Protein AF-A0A7S2J1Y8-F1 (afdb_monomer)

pLDDT: mean 79.91, std 17.49, range [37.88, 96.38]

Foldseek 3Di:
DDDDDDDDDPPDPPDDPPDDQDQPDALVVLADDLVCLQPDDLVRLVVLLVVLVVQVVVNVVSLVVVLVVCVVVVVLVCLVVSCVRSVSNLVRSLVSLLSSLVNCCVPPVVVSVVSVVVSVVVVVVVVVVSVVSVVVSVVVVVVVVVVVVPPD

Organism: NCBI:txid156173

Secondary structure (DSSP, 8-state):
-PPPPP------PPPPP-S-----S-HHHHPPPHHHHHH--HHHHHHHHHHHHHHHHHHHHHHHHHHHHHHHTT-GGGHHHHHHHHHHHHHHHHHHHHHHHHHHTTT-HHHHHHHHHHHHHHHHHHHHHHHHHHHHHHHHHHHHHHHTTS--

Structure (mmCIF, N/CA/C/O backbone):
data_AF-A0A7S2J1Y8-F1
#
_entry.id   AF-A0A7S2J1Y8-F1
#
loop_
_atom_site.group_PDB
_atom_site.id
_atom_site.type_symbol
_atom_site.label_atom_id
_atom_site.label_alt_id
_atom_site.label_comp_id
_atom_site.label_asym_id
_atom_site.label_entity_id
_atom_site.label_seq_id
_atom_site.pdbx_PDB_ins_code
_atom_site.Cartn_x
_atom_site.Cartn_y
_atom_site.Cartn_z
_atom_site.occupancy
_atom_site.B_iso_or_equiv
_atom_site.auth_seq_id
_atom_site.auth_comp_id
_atom_site.auth_asym_id
_atom_site.auth_atom_id
_atom_site.pdbx_PDB_model_num
ATOM 1 N N . ALA A 1 1 ? 52.593 22.450 -38.239 1.00 44.19 1 ALA A N 1
ATOM 2 C CA . ALA A 1 1 ? 52.374 21.019 -37.950 1.00 44.19 1 ALA A CA 1
ATOM 3 C C . ALA A 1 1 ? 51.538 20.909 -36.678 1.00 44.19 1 ALA A C 1
ATOM 5 O O . ALA A 1 1 ? 52.024 21.267 -35.612 1.00 44.19 1 ALA A O 1
ATOM 6 N N . GLY A 1 2 ? 50.255 20.564 -36.816 1.00 38.62 2 GLY A N 1
ATOM 7 C CA . GLY A 1 2 ? 49.303 20.486 -35.703 1.00 38.62 2 GLY A CA 1
ATOM 8 C C . GLY A 1 2 ? 49.515 19.225 -34.866 1.00 38.62 2 GLY A C 1
ATOM 9 O O . GLY A 1 2 ? 49.730 18.150 -35.421 1.00 38.62 2 GLY A O 1
ATOM 10 N N . ARG A 1 3 ? 49.484 19.363 -33.537 1.00 45.16 3 ARG A N 1
ATOM 11 C CA . ARG A 1 3 ? 49.502 18.235 -32.591 1.00 45.16 3 ARG A CA 1
ATOM 12 C C . ARG A 1 3 ? 48.055 17.772 -32.349 1.00 45.16 3 ARG A C 1
ATOM 14 O O . ARG A 1 3 ? 47.190 18.636 -32.207 1.00 45.16 3 ARG A O 1
ATOM 21 N N . PRO A 1 4 ? 47.781 16.456 -32.330 1.00 51.09 4 PRO A N 1
ATOM 22 C CA . PRO A 1 4 ? 46.424 15.936 -32.247 1.00 51.09 4 PRO A CA 1
ATOM 23 C C . PRO A 1 4 ? 45.824 16.042 -30.842 1.00 51.09 4 PRO A C 1
ATOM 25 O O . PRO A 1 4 ? 46.524 16.067 -29.829 1.00 51.09 4 PRO A O 1
ATOM 28 N N . MET A 1 5 ? 44.493 16.118 -30.864 1.00 46.97 5 MET A N 1
ATOM 29 C CA . MET A 1 5 ? 43.545 16.285 -29.771 1.00 46.97 5 MET A CA 1
ATOM 30 C C . MET A 1 5 ? 43.629 15.215 -28.678 1.00 46.97 5 MET A C 1
ATOM 32 O O . MET A 1 5 ? 43.895 14.042 -28.927 1.00 46.97 5 MET A O 1
ATOM 36 N N . LEU A 1 6 ? 43.283 15.661 -27.470 1.00 49.94 6 LEU A N 1
ATOM 37 C CA . LEU A 1 6 ? 42.960 14.865 -26.292 1.00 49.94 6 LEU A CA 1
ATOM 38 C C . LEU A 1 6 ? 41.906 13.799 -26.633 1.00 49.94 6 LEU A C 1
ATOM 40 O O . LEU A 1 6 ? 40.778 14.129 -27.007 1.00 49.94 6 LEU A O 1
ATOM 44 N N . ALA A 1 7 ? 42.263 12.524 -26.469 1.00 48.03 7 ALA A N 1
ATOM 45 C CA . ALA A 1 7 ? 41.302 11.432 -26.481 1.00 48.03 7 ALA A CA 1
ATOM 46 C C . ALA A 1 7 ? 40.409 11.555 -25.238 1.00 48.03 7 ALA A C 1
ATOM 48 O O . ALA A 1 7 ? 40.807 11.283 -24.106 1.00 48.03 7 ALA A O 1
ATOM 49 N N . ARG A 1 8 ? 39.208 12.057 -25.515 1.00 46.44 8 ARG A N 1
ATOM 50 C CA . ARG A 1 8 ? 37.990 12.109 -24.711 1.00 46.44 8 ARG A CA 1
ATOM 51 C C . ARG A 1 8 ? 37.898 10.905 -23.767 1.00 46.44 8 ARG A C 1
ATOM 53 O O . ARG A 1 8 ? 37.874 9.763 -24.218 1.00 46.44 8 ARG A O 1
ATOM 60 N N . GLY A 1 9 ? 37.852 11.186 -22.464 1.00 41.75 9 GLY A N 1
ATOM 61 C CA . GLY A 1 9 ? 37.675 10.181 -21.425 1.00 41.75 9 GLY A CA 1
ATOM 62 C C . GLY A 1 9 ? 36.443 9.326 -21.701 1.00 41.75 9 GLY A C 1
ATOM 63 O O . GLY A 1 9 ? 35.314 9.810 -21.635 1.00 41.75 9 GLY A O 1
ATOM 64 N N . ALA A 1 10 ? 36.672 8.050 -21.999 1.00 43.12 10 ALA A N 1
ATOM 65 C CA . ALA A 1 10 ? 35.669 7.020 -21.824 1.00 43.12 10 ALA A CA 1
ATOM 66 C C . ALA A 1 10 ? 35.464 6.883 -20.313 1.00 43.12 10 ALA A C 1
ATOM 68 O O . ALA A 1 10 ? 36.229 6.206 -19.627 1.00 43.12 10 ALA A O 1
ATOM 69 N N . GLY A 1 11 ? 34.494 7.628 -19.781 1.00 37.88 11 GLY A N 1
ATOM 70 C CA . GLY A 1 11 ? 34.042 7.450 -18.412 1.00 37.88 11 GLY A CA 1
ATOM 71 C C . GLY A 1 11 ? 33.650 5.990 -18.236 1.00 37.88 11 GLY A C 1
ATOM 72 O O . GLY A 1 11 ? 32.740 5.505 -18.907 1.00 37.88 11 GLY A O 1
ATOM 73 N N . VAL A 1 12 ? 34.384 5.286 -17.377 1.00 45.28 12 VAL A N 1
ATOM 74 C CA . VAL A 1 12 ? 34.012 3.962 -16.885 1.00 45.28 12 VAL A CA 1
ATOM 75 C C . VAL A 1 12 ? 32.591 4.096 -16.350 1.00 45.28 12 VAL A C 1
ATOM 77 O O . VAL A 1 12 ? 32.370 4.820 -15.379 1.00 45.28 12 VAL A O 1
ATOM 80 N N . ARG A 1 13 ? 31.615 3.464 -17.014 1.00 53.91 13 ARG A N 1
ATOM 81 C CA . ARG A 1 13 ? 30.270 3.339 -16.445 1.00 53.91 13 ARG A CA 1
ATOM 82 C C . ARG A 1 13 ? 30.449 2.642 -15.093 1.00 53.91 13 ARG A C 1
ATOM 84 O O . ARG A 1 13 ? 31.078 1.580 -15.081 1.00 53.91 13 ARG A O 1
ATOM 91 N N . PRO A 1 14 ? 30.000 3.228 -13.969 1.00 48.53 14 PRO A N 1
ATOM 92 C CA . PRO A 1 14 ? 30.131 2.572 -12.678 1.00 48.53 14 PRO A CA 1
ATOM 93 C C . PRO A 1 14 ? 29.471 1.196 -12.770 1.00 48.53 14 PRO A C 1
ATOM 95 O O . PRO A 1 14 ? 28.334 1.076 -13.227 1.00 48.53 14 PRO A O 1
ATOM 98 N N . ALA A 1 15 ? 30.230 0.157 -12.416 1.00 53.22 15 ALA A N 1
ATOM 99 C CA . ALA A 1 15 ? 29.729 -1.205 -12.374 1.00 53.22 15 ALA A CA 1
ATOM 100 C C . ALA A 1 15 ? 28.565 -1.251 -11.378 1.00 53.22 15 ALA A C 1
ATOM 102 O O . ALA A 1 15 ? 28.724 -0.876 -10.214 1.00 53.22 15 ALA A O 1
ATOM 103 N N . VAL A 1 16 ? 27.391 -1.653 -11.862 1.00 57.12 16 VAL A N 1
ATOM 104 C CA . VAL A 1 16 ? 26.201 -1.844 -11.030 1.00 57.12 16 VAL A CA 1
ATOM 105 C C . VAL A 1 16 ? 26.546 -2.902 -9.971 1.00 57.12 16 VAL A C 1
ATOM 107 O O . VAL A 1 16 ? 27.119 -3.931 -10.336 1.00 57.12 16 VAL A O 1
ATOM 110 N N . PRO A 1 17 ? 26.254 -2.689 -8.675 1.00 47.34 17 PRO A N 1
ATOM 111 C CA . PRO A 1 17 ? 26.515 -3.701 -7.658 1.00 47.34 17 PRO A CA 1
ATOM 112 C C . PRO A 1 17 ? 25.728 -4.983 -7.972 1.00 47.34 17 PRO A C 1
ATOM 114 O O . PRO A 1 17 ? 24.502 -4.965 -7.998 1.00 47.34 17 PRO A O 1
ATOM 117 N N . GLU A 1 18 ? 26.419 -6.109 -8.170 1.00 54.12 18 GLU A N 1
ATOM 118 C CA . GLU A 1 18 ? 25.839 -7.442 -8.435 1.00 54.12 18 GLU A CA 1
ATOM 119 C C . GLU A 1 18 ? 25.162 -8.081 -7.202 1.00 54.12 18 GLU A C 1
ATOM 121 O O . GLU A 1 18 ? 25.111 -9.305 -7.067 1.00 54.12 18 GLU A O 1
ATOM 126 N N . GLN A 1 19 ? 24.660 -7.294 -6.247 1.00 49.50 19 GLN A N 1
ATOM 127 C CA . GLN A 1 19 ? 23.862 -7.883 -5.174 1.00 49.50 19 GLN A CA 1
ATOM 128 C C . GLN A 1 19 ? 22.450 -8.148 -5.702 1.00 49.50 19 GLN A C 1
ATOM 130 O O . GLN A 1 19 ? 21.840 -7.233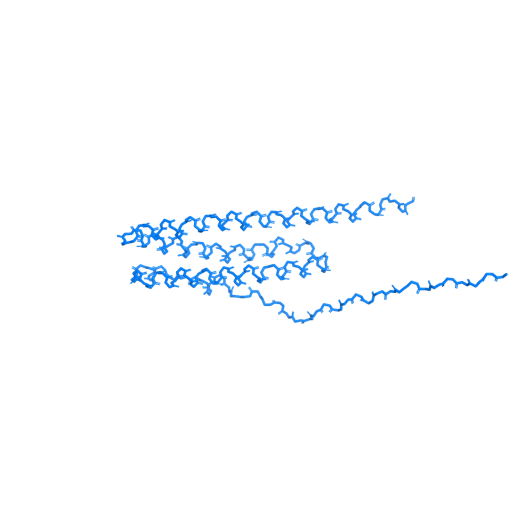 -6.258 1.00 49.50 19 GLN A O 1
ATOM 135 N N . PRO A 1 20 ? 21.899 -9.367 -5.534 1.00 56.78 20 PRO A N 1
ATOM 136 C CA . PRO A 1 20 ? 20.517 -9.627 -5.899 1.00 56.78 20 PRO A CA 1
ATOM 137 C C . PRO A 1 20 ? 19.624 -8.683 -5.093 1.00 56.78 20 PRO A C 1
ATOM 139 O O . PRO A 1 20 ? 19.566 -8.754 -3.862 1.00 56.78 20 PRO A O 1
ATOM 142 N N . LEU A 1 21 ? 18.972 -7.762 -5.801 1.00 63.25 21 LEU A N 1
ATOM 143 C CA . LEU A 1 21 ? 18.064 -6.789 -5.212 1.00 63.25 21 LEU A CA 1
ATOM 144 C C . LEU A 1 21 ? 16.935 -7.550 -4.525 1.00 63.25 21 LEU A C 1
ATOM 146 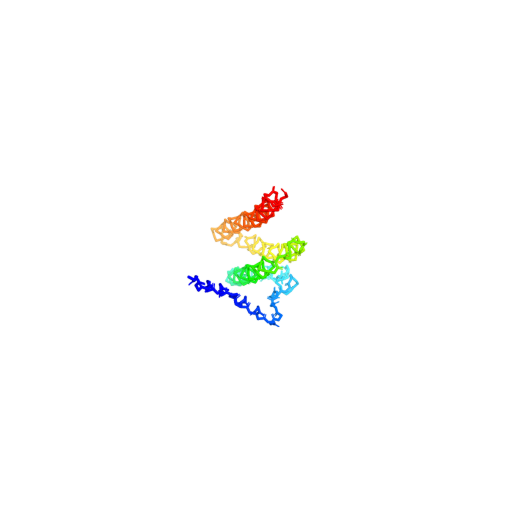O O . LEU A 1 21 ? 16.233 -8.352 -5.141 1.00 63.25 21 LEU A O 1
ATOM 150 N N . LYS A 1 22 ? 16.792 -7.336 -3.219 1.00 72.94 22 LYS A N 1
ATOM 151 C CA . LYS A 1 22 ? 15.757 -8.006 -2.438 1.00 72.94 22 LYS A CA 1
ATOM 152 C C . LYS A 1 22 ? 14.411 -7.369 -2.752 1.00 72.94 22 LYS A C 1
ATOM 154 O O . LYS A 1 22 ? 14.216 -6.189 -2.490 1.00 72.94 22 LYS A O 1
ATOM 159 N N . GLU A 1 23 ? 13.461 -8.174 -3.221 1.00 72.94 23 GLU A N 1
ATOM 160 C CA . GLU A 1 23 ? 12.081 -7.732 -3.477 1.00 72.94 23 GLU A CA 1
ATOM 161 C C . GLU A 1 23 ? 11.246 -7.522 -2.195 1.00 72.94 23 GLU A C 1
ATOM 163 O O . GLU A 1 23 ? 10.050 -7.243 -2.271 1.00 72.94 23 GLU A O 1
ATOM 168 N N . GLY A 1 24 ? 11.857 -7.665 -1.014 1.00 79.69 24 GLY A N 1
ATOM 169 C CA . GLY A 1 24 ? 11.1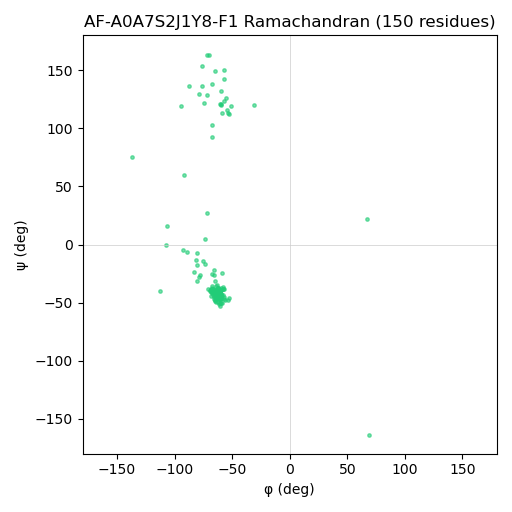55 -7.595 0.265 1.00 79.69 24 GLY A CA 1
ATOM 170 C C . GLY A 1 24 ? 10.215 -8.791 0.495 1.00 79.69 24 GLY A C 1
ATOM 171 O O . GLY A 1 24 ? 10.355 -9.820 -0.172 1.00 79.69 24 GLY A O 1
ATOM 172 N N . PRO A 1 25 ? 9.287 -8.685 1.462 1.00 85.50 25 PRO A N 1
ATOM 173 C CA . PRO A 1 25 ? 8.334 -9.748 1.761 1.00 85.50 25 PRO A CA 1
ATOM 174 C C . PRO A 1 25 ? 7.367 -9.998 0.593 1.00 85.50 25 PRO A C 1
ATOM 176 O O . PRO A 1 25 ? 7.020 -9.103 -0.185 1.00 85.50 25 PRO A O 1
ATOM 179 N N . SER A 1 26 ? 6.927 -11.242 0.472 1.00 89.62 26 SER A N 1
ATOM 180 C CA . SER A 1 26 ? 5.891 -11.687 -0.458 1.00 89.62 26 SER A CA 1
ATOM 181 C C . SER A 1 26 ? 4.496 -11.206 -0.038 1.00 89.62 26 SER A C 1
ATOM 183 O O . SER A 1 26 ? 4.258 -10.833 1.109 1.00 89.62 26 SER A O 1
ATOM 185 N N . ALA A 1 27 ? 3.539 -11.242 -0.970 1.00 91.00 27 ALA A N 1
ATOM 186 C CA . ALA A 1 27 ? 2.136 -10.929 -0.683 1.00 91.00 27 ALA A CA 1
ATOM 187 C C . ALA A 1 27 ? 1.547 -11.834 0.423 1.00 91.00 27 ALA A C 1
ATOM 189 O O . ALA A 1 27 ? 0.786 -11.370 1.272 1.00 91.00 27 ALA A O 1
ATOM 190 N N . GLU A 1 28 ? 1.941 -13.108 0.457 1.00 92.31 28 GLU A N 1
ATOM 191 C CA . GLU A 1 28 ? 1.504 -14.062 1.480 1.00 92.31 28 GLU A CA 1
ATOM 192 C C . GLU A 1 28 ? 2.029 -13.680 2.871 1.00 92.31 28 GLU A C 1
ATOM 194 O O . GLU A 1 28 ? 1.255 -13.629 3.824 1.00 92.31 28 GLU A O 1
ATOM 199 N N . GLU A 1 29 ? 3.308 -13.309 2.986 1.00 92.00 29 GLU A N 1
ATOM 200 C CA . GLU A 1 29 ? 3.914 -12.857 4.252 1.00 92.00 29 GLU A CA 1
ATOM 201 C C . GLU A 1 29 ? 3.326 -11.533 4.763 1.00 92.00 29 GLU A C 1
ATOM 203 O O . GLU A 1 29 ? 3.343 -11.259 5.963 1.00 92.00 29 GLU A O 1
ATOM 208 N N . LEU A 1 30 ? 2.801 -10.703 3.858 1.00 94.25 30 LEU A N 1
ATOM 209 C CA . LEU A 1 30 ? 2.146 -9.439 4.189 1.00 94.25 30 LEU A CA 1
ATOM 210 C C . LEU A 1 30 ? 0.695 -9.616 4.646 1.00 94.25 30 LEU A C 1
ATOM 212 O O . LEU A 1 30 ? 0.128 -8.687 5.223 1.00 94.25 30 LEU A O 1
ATOM 216 N N . THR A 1 31 ? 0.074 -10.764 4.377 1.00 96.00 31 THR A N 1
ATOM 217 C CA . THR A 1 31 ? -1.356 -10.979 4.619 1.00 96.00 31 THR A CA 1
ATOM 218 C C . THR A 1 31 ? -1.646 -11.078 6.113 1.00 96.00 31 THR A C 1
ATOM 220 O O . THR A 1 31 ? -1.048 -11.883 6.825 1.00 96.00 31 THR A O 1
ATOM 223 N N . ILE A 1 32 ? -2.611 -10.290 6.596 1.00 95.50 32 ILE A N 1
ATOM 224 C CA . ILE A 1 32 ? -3.148 -10.450 7.948 1.00 95.50 32 ILE A CA 1
ATOM 225 C C . ILE A 1 32 ? -4.391 -11.343 7.854 1.00 95.50 32 ILE A C 1
ATOM 227 O O . ILE A 1 32 ? -5.365 -10.957 7.202 1.00 95.50 32 ILE A O 1
ATOM 231 N N . PRO A 1 33 ? -4.403 -12.516 8.512 1.00 95.56 33 PRO A N 1
ATOM 232 C CA . PRO A 1 33 ? -5.553 -13.409 8.482 1.00 95.56 33 PRO A CA 1
ATOM 233 C C . PRO A 1 33 ? -6.840 -12.734 8.979 1.00 95.56 33 PRO A C 1
ATOM 235 O O . PRO A 1 33 ? -6.837 -11.937 9.923 1.00 95.56 33 PRO A O 1
ATOM 238 N N . THR A 1 34 ? -7.969 -13.051 8.343 1.00 92.44 34 THR A N 1
ATOM 239 C CA . THR A 1 34 ? -9.259 -12.421 8.662 1.00 92.44 34 THR A CA 1
ATOM 240 C C . THR A 1 34 ? -9.699 -12.695 10.099 1.00 92.44 34 THR A C 1
ATOM 242 O O . THR A 1 34 ? -10.228 -11.803 10.756 1.00 92.44 34 THR A O 1
ATOM 245 N N . ASP A 1 35 ? -9.457 -13.895 10.616 1.00 94.19 35 ASP A N 1
ATOM 246 C CA . ASP A 1 35 ? -9.726 -14.272 12.006 1.00 94.19 35 ASP A CA 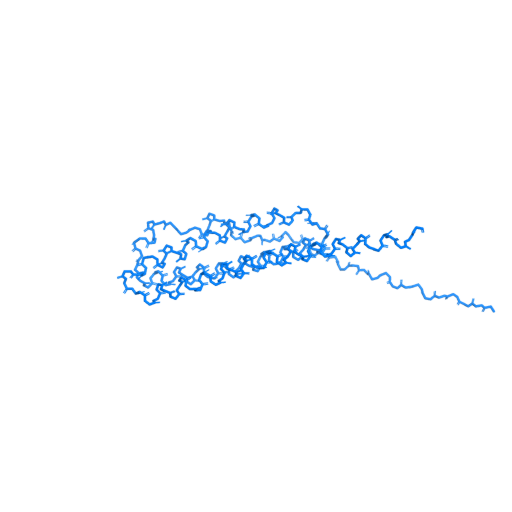1
ATOM 247 C C . ASP A 1 35 ? -8.934 -13.407 13.000 1.00 94.19 35 ASP A C 1
ATOM 249 O O . ASP A 1 35 ? -9.497 -12.944 13.996 1.00 94.19 35 ASP A O 1
ATOM 253 N N . VAL A 1 36 ? -7.674 -13.087 12.684 1.00 94.19 36 VAL A N 1
ATOM 254 C CA . VAL A 1 36 ? -6.845 -12.167 13.478 1.00 94.19 36 VAL A CA 1
ATOM 255 C C . VAL A 1 36 ? -7.445 -10.760 13.489 1.00 94.19 36 VAL A C 1
ATOM 257 O O . VAL A 1 36 ? -7.533 -10.145 14.552 1.00 94.19 36 VAL A O 1
ATOM 260 N N . LEU A 1 37 ? -7.902 -10.252 12.338 1.00 93.44 37 LEU A N 1
ATOM 261 C CA . LEU A 1 37 ? -8.563 -8.943 12.257 1.00 93.44 37 LEU A CA 1
ATOM 262 C C . LEU A 1 37 ? -9.878 -8.909 13.046 1.00 93.44 37 LEU A C 1
ATOM 264 O O . LEU A 1 37 ? -10.158 -7.927 13.729 1.00 93.44 37 LEU A O 1
ATOM 268 N N . GLN A 1 38 ? -10.681 -9.973 12.983 1.00 92.25 38 GLN A N 1
ATOM 269 C CA . GLN A 1 38 ? -11.981 -10.032 13.659 1.00 92.25 38 GLN A CA 1
ATOM 270 C C . GLN A 1 38 ? -11.849 -10.093 15.186 1.00 92.25 38 GLN A C 1
ATOM 272 O O . GLN A 1 38 ? -12.610 -9.426 15.899 1.00 92.25 38 GLN A O 1
ATOM 277 N N . ALA A 1 39 ? -10.869 -10.855 15.681 1.00 92.50 39 ALA A N 1
ATOM 278 C CA . ALA A 1 39 ? -10.612 -11.040 17.107 1.00 92.50 39 ALA A CA 1
ATOM 279 C C . ALA A 1 39 ? -9.799 -9.899 17.751 1.00 92.50 39 ALA A C 1
ATOM 281 O O . ALA A 1 39 ? -9.715 -9.819 18.978 1.00 92.50 39 ALA A O 1
ATOM 282 N N . ALA A 1 40 ? -9.189 -9.016 16.955 1.00 93.88 40 ALA A N 1
ATOM 283 C CA . ALA A 1 40 ? -8.335 -7.949 17.459 1.00 93.88 40 ALA A CA 1
ATOM 284 C C . ALA A 1 40 ? -9.112 -6.878 18.249 1.00 93.88 40 ALA A C 1
ATOM 286 O O . ALA A 1 40 ? -10.179 -6.408 17.850 1.00 93.88 40 ALA A O 1
ATOM 287 N N . SER A 1 41 ? -8.525 -6.437 19.365 1.00 94.50 41 SER A N 1
ATOM 288 C CA . SER A 1 41 ? -8.965 -5.240 20.090 1.00 94.50 41 SER A CA 1
ATOM 289 C C . SER A 1 41 ? -8.644 -3.965 19.305 1.00 94.50 41 SER A C 1
ATOM 291 O O . SER A 1 41 ? -7.765 -3.976 18.442 1.00 94.50 41 SER A O 1
ATOM 293 N N . SER A 1 42 ? -9.274 -2.833 19.644 1.00 92.69 42 SER A N 1
ATOM 294 C CA . SER A 1 42 ? -8.987 -1.539 19.001 1.00 92.69 42 SER A CA 1
ATOM 295 C C . SER A 1 42 ? -7.494 -1.197 19.018 1.00 92.69 42 SER A C 1
ATOM 297 O O . SER A 1 42 ? -6.930 -0.874 17.979 1.00 92.69 42 SER A O 1
ATOM 299 N N . THR A 1 43 ? -6.813 -1.364 20.157 1.00 94.19 43 THR A N 1
ATOM 300 C CA . THR A 1 43 ? -5.360 -1.137 20.270 1.00 94.19 43 THR A CA 1
ATOM 301 C C . THR A 1 43 ? -4.559 -2.058 19.350 1.00 94.19 43 THR A C 1
ATOM 303 O O . THR A 1 43 ? -3.609 -1.614 18.703 1.00 94.19 43 THR A O 1
ATOM 306 N N . LYS A 1 44 ? -4.947 -3.336 19.246 1.00 95.44 44 LYS A N 1
ATOM 307 C CA . LYS A 1 44 ? -4.283 -4.278 18.341 1.00 95.44 44 LYS A CA 1
ATOM 308 C C . LYS A 1 44 ? -4.523 -3.902 16.878 1.00 95.44 44 LYS A C 1
ATOM 310 O O . LYS A 1 44 ? -3.580 -3.961 16.099 1.00 95.44 44 LYS A O 1
ATOM 315 N N . LEU A 1 45 ? -5.726 -3.457 16.520 1.00 94.75 45 LEU A N 1
ATOM 316 C CA . LEU A 1 45 ? -6.041 -2.964 15.177 1.00 94.75 45 LEU A CA 1
ATOM 317 C C . LEU A 1 45 ? -5.194 -1.742 14.810 1.00 94.75 45 LEU A C 1
ATOM 319 O O . LEU A 1 45 ? -4.652 -1.705 13.712 1.00 94.75 45 LEU A O 1
ATOM 323 N N . VAL A 1 46 ? -4.996 -0.788 15.729 1.00 94.19 46 VAL A N 1
ATOM 324 C CA . VAL A 1 46 ? -4.089 0.354 15.496 1.00 94.19 46 VAL A CA 1
ATOM 325 C C . VAL A 1 46 ? -2.661 -0.120 15.222 1.00 94.19 46 VAL A C 1
ATOM 327 O O . VAL A 1 46 ? -2.028 0.342 14.276 1.00 94.19 46 VAL A O 1
ATOM 330 N N . SER A 1 47 ? -2.163 -1.079 16.005 1.00 96.25 47 SER A N 1
ATOM 331 C CA . SER A 1 47 ? -0.835 -1.665 15.787 1.00 96.25 47 SER A CA 1
ATOM 332 C C . SER A 1 47 ? -0.726 -2.380 14.432 1.00 96.25 47 SER A C 1
ATOM 334 O O . SER A 1 47 ? 0.284 -2.226 13.749 1.00 96.25 47 SER A O 1
ATOM 336 N N . LEU A 1 48 ? -1.763 -3.107 14.002 1.00 96.19 48 LEU A N 1
ATOM 337 C CA . LEU A 1 48 ? -1.801 -3.764 12.688 1.00 96.19 48 LEU A CA 1
ATOM 338 C C . LEU A 1 48 ? -1.859 -2.751 11.532 1.00 96.19 48 LEU A C 1
ATOM 340 O O . LEU A 1 48 ? -1.232 -2.967 10.495 1.00 96.19 48 LEU A O 1
ATOM 344 N N . VAL A 1 49 ? -2.555 -1.624 11.715 1.00 95.88 49 VAL A N 1
ATOM 345 C CA . VAL A 1 49 ? -2.543 -0.502 10.764 1.00 95.88 49 VAL A CA 1
ATOM 346 C C . VAL A 1 49 ? -1.134 0.075 10.638 1.00 95.88 49 VAL A C 1
ATOM 348 O O . VAL A 1 49 ? -0.636 0.220 9.524 1.00 95.88 49 VAL A O 1
ATOM 351 N N . GLN A 1 50 ? -0.463 0.361 11.758 1.00 94.88 50 GLN A N 1
ATOM 352 C CA . GLN A 1 50 ? 0.912 0.874 11.759 1.00 94.88 50 GLN A CA 1
ATOM 353 C C . GLN A 1 50 ? 1.886 -0.103 11.091 1.00 94.88 50 GLN A C 1
ATOM 355 O O . GLN A 1 50 ? 2.702 0.309 10.270 1.00 94.88 50 GLN A O 1
ATOM 360 N N . GLN A 1 51 ? 1.762 -1.399 11.387 1.00 95.50 51 GLN A N 1
ATOM 361 C CA . GLN A 1 51 ? 2.558 -2.443 10.746 1.00 95.50 51 GLN A CA 1
ATOM 362 C C . GLN A 1 51 ? 2.326 -2.478 9.229 1.00 95.50 51 GLN A C 1
ATOM 364 O O . GLN A 1 51 ? 3.286 -2.493 8.463 1.00 95.50 51 GLN A O 1
ATOM 369 N N . SER A 1 52 ? 1.066 -2.425 8.788 1.00 95.69 52 SER A N 1
ATOM 370 C CA . SER A 1 52 ? 0.715 -2.423 7.361 1.00 95.69 52 SER A CA 1
ATOM 371 C C . SER A 1 52 ? 1.275 -1.194 6.633 1.00 95.69 52 SER A C 1
ATOM 373 O O . SER A 1 52 ? 1.765 -1.314 5.513 1.00 95.69 52 SER A O 1
ATOM 375 N N . GLN A 1 53 ? 1.280 -0.023 7.280 1.00 93.94 53 GLN A N 1
ATOM 376 C CA . GLN A 1 53 ? 1.907 1.188 6.735 1.00 93.94 53 GLN A CA 1
ATOM 377 C C . GLN A 1 53 ? 3.434 1.080 6.676 1.00 93.94 53 GLN A C 1
ATOM 379 O O . GLN A 1 53 ? 4.036 1.447 5.670 1.00 93.94 53 GLN A O 1
ATOM 384 N N . SER A 1 54 ? 4.071 0.514 7.705 1.00 93.62 54 SER A N 1
ATOM 385 C CA . SER A 1 54 ? 5.513 0.247 7.670 1.00 93.62 54 SER A CA 1
ATOM 386 C C . SER A 1 54 ? 5.876 -0.683 6.511 1.00 93.62 54 SER A C 1
ATOM 388 O O . SER A 1 54 ? 6.847 -0.429 5.804 1.00 93.62 54 SER A O 1
ATOM 390 N N . HIS A 1 55 ? 5.078 -1.728 6.275 1.00 94.19 55 HIS A N 1
ATOM 391 C CA . HIS A 1 55 ? 5.267 -2.611 5.128 1.00 94.19 55 HIS A CA 1
ATOM 392 C C . HIS A 1 55 ? 5.075 -1.875 3.798 1.00 94.19 55 HIS A C 1
ATOM 394 O O . HIS A 1 55 ? 5.855 -2.094 2.877 1.00 94.19 55 HIS A O 1
ATOM 400 N N . ARG A 1 56 ? 4.091 -0.969 3.688 1.00 92.62 56 ARG A N 1
ATOM 401 C CA . ARG A 1 56 ? 3.886 -0.149 2.481 1.00 92.62 56 ARG A CA 1
ATOM 402 C C . ARG A 1 56 ? 5.124 0.663 2.127 1.00 92.62 56 ARG A C 1
ATOM 404 O O . ARG A 1 56 ? 5.508 0.684 0.960 1.00 92.62 56 ARG A O 1
ATOM 411 N N . ILE A 1 57 ? 5.741 1.303 3.118 1.00 90.81 57 ILE A N 1
ATOM 412 C CA . ILE A 1 57 ? 6.967 2.086 2.930 1.00 90.81 57 ILE A CA 1
ATOM 413 C C . ILE A 1 57 ? 8.083 1.178 2.405 1.00 90.81 57 ILE A C 1
ATOM 415 O O . ILE A 1 57 ? 8.614 1.438 1.331 1.00 90.81 57 ILE A O 1
ATOM 419 N N . SER A 1 58 ?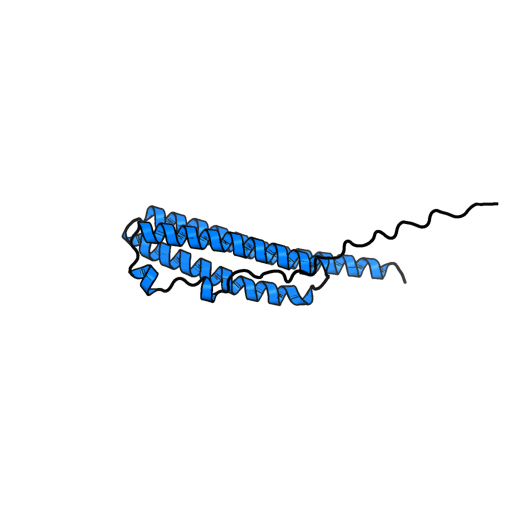 8.354 0.055 3.076 1.00 91.25 58 SER A N 1
ATOM 420 C CA . SER A 1 58 ? 9.409 -0.874 2.649 1.00 91.25 58 SER A CA 1
ATOM 421 C C . SER A 1 58 ? 9.166 -1.482 1.262 1.00 91.25 58 SER A C 1
ATOM 423 O O . SER A 1 58 ? 10.106 -1.652 0.489 1.00 91.25 58 SER A O 1
ATOM 425 N N . VAL A 1 59 ? 7.913 -1.800 0.915 1.00 91.88 59 VAL A N 1
ATOM 426 C CA . VAL A 1 59 ? 7.547 -2.298 -0.423 1.00 91.88 59 VAL A CA 1
ATOM 427 C C . VAL A 1 59 ? 7.726 -1.205 -1.483 1.00 91.88 59 VAL A C 1
ATOM 429 O O . VAL A 1 59 ? 8.192 -1.501 -2.580 1.00 91.88 59 VAL A O 1
ATOM 432 N N . THR A 1 60 ? 7.422 0.055 -1.158 1.00 89.94 60 THR A N 1
ATOM 433 C CA . THR A 1 60 ? 7.644 1.202 -2.057 1.00 89.94 60 THR A CA 1
ATOM 434 C C . THR A 1 60 ? 9.133 1.415 -2.318 1.00 89.94 60 THR A C 1
ATOM 436 O O . THR A 1 60 ? 9.539 1.495 -3.471 1.00 89.94 60 THR A O 1
ATOM 439 N N . GLU A 1 61 ? 9.960 1.412 -1.272 1.00 89.62 61 GLU A N 1
ATOM 440 C CA . GLU A 1 61 ? 11.417 1.538 -1.402 1.00 89.62 61 GLU A CA 1
ATOM 441 C C . GLU A 1 61 ? 12.012 0.398 -2.243 1.00 89.62 61 GLU A C 1
ATOM 443 O O . GLU A 1 61 ? 12.863 0.625 -3.102 1.00 89.62 61 GLU A O 1
ATOM 448 N N . ALA A 1 62 ? 11.559 -0.843 -2.034 1.00 90.81 62 ALA A N 1
ATOM 449 C CA . ALA A 1 62 ? 12.008 -1.984 -2.830 1.00 90.81 62 ALA A CA 1
ATOM 450 C C . ALA A 1 62 ? 11.601 -1.849 -4.307 1.00 90.81 62 ALA A C 1
ATOM 452 O O . ALA A 1 62 ? 12.422 -2.105 -5.190 1.00 90.81 62 ALA A O 1
ATOM 453 N N . PHE A 1 63 ? 10.367 -1.410 -4.576 1.00 89.75 63 PHE A N 1
ATOM 454 C CA . PHE A 1 63 ? 9.884 -1.150 -5.931 1.00 89.75 63 PHE A CA 1
ATOM 455 C C . PHE A 1 63 ? 10.717 -0.075 -6.633 1.00 89.75 63 PHE A C 1
ATOM 457 O O . PHE A 1 63 ? 11.191 -0.307 -7.742 1.00 89.75 63 PHE A O 1
ATOM 464 N N . GLU A 1 64 ? 10.933 1.072 -5.985 1.00 87.88 64 GLU A N 1
ATOM 465 C CA . GLU A 1 64 ? 11.688 2.195 -6.551 1.00 87.88 64 GLU A CA 1
ATOM 466 C C . GLU A 1 64 ? 13.137 1.799 -6.863 1.00 87.88 64 GLU A C 1
ATOM 468 O O . GLU A 1 64 ? 13.610 2.039 -7.974 1.00 87.88 64 GLU A O 1
ATOM 473 N N . ASN A 1 65 ? 13.802 1.096 -5.940 1.00 88.69 65 ASN A N 1
ATOM 474 C CA . ASN A 1 65 ? 15.161 0.596 -6.149 1.00 88.69 65 ASN A CA 1
ATOM 475 C C . ASN A 1 65 ? 15.242 -0.386 -7.328 1.00 88.69 65 ASN A C 1
ATOM 477 O O . ASN A 1 65 ? 16.141 -0.286 -8.164 1.00 88.69 65 ASN A O 1
ATOM 481 N N . LEU A 1 66 ? 14.318 -1.348 -7.416 1.00 88.56 66 LEU A N 1
ATOM 482 C CA . LEU A 1 66 ? 14.284 -2.317 -8.516 1.00 88.56 66 LEU A CA 1
ATOM 483 C C . LEU A 1 66 ? 13.986 -1.641 -9.852 1.00 88.56 66 LEU A C 1
ATOM 485 O O . LEU A 1 66 ? 14.626 -1.952 -10.856 1.00 88.56 66 LEU A O 1
ATOM 489 N N . PHE A 1 67 ? 13.051 -0.695 -9.858 1.00 86.62 67 PHE A N 1
ATOM 490 C CA . PHE A 1 67 ? 12.710 0.072 -11.044 1.00 86.62 67 PHE A CA 1
ATOM 491 C C . PHE A 1 67 ? 13.916 0.870 -11.556 1.00 86.62 67 PHE A C 1
ATOM 493 O O . PHE A 1 67 ? 14.237 0.792 -12.741 1.00 86.62 67 PHE A O 1
ATOM 500 N N . GLU A 1 68 ? 14.640 1.569 -10.677 1.00 84.94 68 GLU A N 1
ATOM 501 C CA . GLU A 1 68 ? 15.854 2.313 -11.040 1.00 84.94 68 GLU A CA 1
ATOM 502 C C . GLU A 1 68 ? 16.923 1.411 -11.673 1.00 84.94 68 GLU A C 1
ATOM 504 O O . GLU A 1 68 ? 17.574 1.800 -12.647 1.00 84.94 68 GLU A O 1
ATOM 509 N N . HIS A 1 69 ? 17.073 0.178 -11.183 1.00 85.19 69 HIS A N 1
ATOM 510 C CA . HIS A 1 69 ? 18.000 -0.784 -11.776 1.00 85.19 69 HIS A CA 1
ATOM 511 C C . HIS A 1 69 ? 17.568 -1.231 -13.173 1.00 85.19 69 HIS A C 1
ATOM 513 O O . HIS A 1 69 ? 18.415 -1.333 -14.063 1.00 85.19 69 HIS A O 1
ATOM 519 N N . LEU A 1 70 ? 16.271 -1.468 -13.398 1.00 84.75 70 LEU A N 1
ATOM 520 C CA . LEU A 1 70 ? 15.776 -1.808 -14.732 1.00 84.75 70 LEU A CA 1
ATOM 521 C C . LEU A 1 70 ? 15.945 -0.631 -15.708 1.00 84.75 70 LEU A C 1
ATOM 523 O O . LEU A 1 70 ? 16.361 -0.851 -16.846 1.00 84.75 70 LEU A O 1
ATOM 527 N N . VAL A 1 71 ? 15.718 0.607 -15.250 1.00 81.00 71 VAL A N 1
ATOM 528 C CA . VAL A 1 71 ? 15.974 1.837 -16.024 1.00 81.00 71 VAL A CA 1
ATOM 529 C C . VAL A 1 71 ? 17.446 1.969 -16.384 1.00 81.00 71 VAL A C 1
ATOM 531 O O . VAL A 1 71 ? 17.783 2.127 -17.556 1.00 81.00 71 VAL A O 1
ATOM 534 N N . THR A 1 72 ? 18.332 1.851 -15.400 1.00 81.56 72 THR A N 1
ATOM 535 C CA . THR A 1 72 ? 19.782 1.974 -15.607 1.00 81.56 72 THR A CA 1
ATOM 536 C C . THR A 1 72 ? 20.317 0.875 -16.528 1.00 81.56 72 THR A C 1
ATOM 538 O O . THR A 1 72 ? 21.222 1.114 -17.328 1.00 81.56 72 THR A O 1
ATOM 541 N N . GLY A 1 73 ? 19.742 -0.327 -16.444 1.00 82.06 73 GLY A N 1
ATOM 542 C CA . GLY A 1 73 ? 20.073 -1.465 -17.297 1.00 82.06 73 GLY A CA 1
ATOM 543 C C . GLY A 1 73 ? 19.423 -1.447 -18.684 1.00 82.06 73 GLY A C 1
ATOM 544 O O . GLY A 1 73 ? 19.746 -2.314 -19.491 1.00 82.06 73 GLY A O 1
ATOM 545 N N . GLY A 1 74 ? 18.512 -0.509 -18.973 1.00 79.38 74 GLY A N 1
ATOM 546 C CA . GLY A 1 74 ? 17.772 -0.455 -20.239 1.00 79.38 74 GLY A CA 1
ATOM 547 C C . GLY A 1 74 ? 16.794 -1.620 -20.457 1.00 79.38 74 GLY A C 1
ATOM 548 O O . GLY A 1 74 ? 16.439 -1.912 -21.596 1.00 79.38 74 GLY A O 1
ATOM 549 N N . ARG A 1 75 ? 16.355 -2.295 -19.387 1.00 80.00 75 ARG A N 1
ATOM 550 C CA . ARG A 1 75 ? 15.498 -3.501 -19.419 1.00 80.00 75 ARG A CA 1
ATOM 551 C C . ARG A 1 75 ? 14.018 -3.134 -19.348 1.00 80.00 75 ARG A C 1
ATOM 553 O O . ARG A 1 75 ? 13.306 -3.463 -18.400 1.00 80.00 75 ARG A O 1
ATOM 560 N N . ALA A 1 76 ? 13.581 -2.359 -20.335 1.00 78.75 76 ALA A N 1
ATOM 561 C CA . ALA A 1 76 ? 12.250 -1.756 -20.375 1.00 78.75 76 ALA A CA 1
ATOM 562 C C . ALA A 1 76 ? 11.112 -2.789 -20.534 1.00 78.75 76 ALA A C 1
ATOM 564 O O . ALA A 1 76 ? 9.976 -2.548 -20.126 1.00 78.75 76 ALA A O 1
ATOM 565 N N . ASP A 1 77 ? 11.419 -3.946 -21.112 1.00 80.81 77 ASP A N 1
ATOM 566 C CA . ASP A 1 77 ? 10.533 -5.098 -21.281 1.00 80.81 77 ASP A CA 1
ATOM 567 C C . ASP A 1 77 ? 10.119 -5.749 -19.949 1.00 80.81 77 ASP A C 1
ATOM 569 O O . ASP A 1 77 ? 9.054 -6.360 -19.862 1.00 80.81 77 ASP A O 1
ATOM 573 N N . GLU A 1 78 ? 10.893 -5.552 -18.881 1.00 85.06 78 GLU A N 1
ATOM 574 C CA . GLU A 1 78 ? 10.635 -6.160 -17.569 1.00 85.06 78 GLU A CA 1
ATOM 575 C C . GLU A 1 78 ? 9.800 -5.297 -16.620 1.00 85.06 78 GLU A C 1
ATOM 577 O O . GLU A 1 78 ? 9.409 -5.756 -15.543 1.00 85.06 78 GLU A O 1
ATOM 582 N N . TYR A 1 79 ? 9.477 -4.063 -17.010 1.00 83.69 79 TYR A N 1
ATOM 583 C CA . TYR A 1 79 ? 8.762 -3.127 -16.140 1.00 83.69 79 TYR A CA 1
ATOM 584 C C . TYR A 1 79 ? 7.352 -3.616 -15.821 1.00 83.69 79 TYR A C 1
ATOM 586 O O . TYR A 1 79 ? 6.930 -3.560 -14.670 1.00 83.69 79 TYR A O 1
ATOM 594 N N . ALA A 1 80 ? 6.635 -4.136 -16.822 1.00 84.31 80 ALA A N 1
ATOM 595 C CA . ALA A 1 80 ? 5.285 -4.660 -16.630 1.00 84.31 80 ALA A CA 1
ATOM 596 C C . ALA A 1 80 ? 5.281 -5.801 -15.603 1.00 84.31 80 ALA A C 1
ATOM 598 O O . ALA A 1 80 ? 4.510 -5.780 -14.647 1.00 84.31 80 ALA A O 1
ATOM 599 N N . ALA A 1 81 ? 6.231 -6.730 -15.731 1.00 87.31 81 ALA A N 1
ATOM 600 C CA . ALA A 1 81 ? 6.381 -7.827 -14.788 1.00 87.31 81 ALA A CA 1
ATOM 601 C C . ALA A 1 81 ? 6.747 -7.338 -13.376 1.00 87.31 81 ALA A C 1
ATOM 603 O O . ALA A 1 81 ? 6.305 -7.936 -12.396 1.00 87.31 81 ALA A O 1
ATOM 604 N N . LEU A 1 82 ? 7.558 -6.279 -13.240 1.00 88.12 82 LEU A N 1
ATOM 605 C CA . LEU A 1 82 ? 7.858 -5.669 -11.940 1.00 88.12 82 LEU A CA 1
ATOM 606 C C . LEU A 1 82 ? 6.596 -5.050 -11.318 1.00 88.12 82 LEU A C 1
ATOM 608 O O . LEU A 1 82 ? 6.286 -5.325 -10.158 1.00 88.12 82 LEU A O 1
ATOM 612 N N . CYS A 1 83 ? 5.853 -4.267 -12.099 1.00 87.56 83 CYS A N 1
ATOM 613 C CA . CYS A 1 83 ? 4.594 -3.656 -11.688 1.00 87.56 83 CYS A CA 1
ATOM 614 C C . CYS A 1 83 ? 3.584 -4.701 -11.202 1.00 87.56 83 CYS A C 1
ATOM 616 O O . CYS A 1 83 ? 3.048 -4.543 -10.109 1.00 87.56 83 CYS A O 1
ATOM 618 N N . ASP A 1 84 ? 3.378 -5.792 -11.943 1.00 88.06 84 ASP A N 1
ATOM 619 C CA . ASP A 1 84 ? 2.433 -6.853 -11.569 1.00 88.06 84 ASP A CA 1
ATOM 620 C C . ASP A 1 84 ? 2.815 -7.526 -10.241 1.00 88.06 84 ASP A C 1
ATOM 622 O O . ASP A 1 84 ? 1.969 -7.724 -9.362 1.00 88.06 84 ASP A O 1
ATOM 626 N N . ARG A 1 85 ? 4.109 -7.822 -10.044 1.00 87.75 85 ARG A N 1
ATOM 627 C CA . ARG A 1 85 ? 4.607 -8.426 -8.796 1.00 87.75 85 ARG A CA 1
ATOM 628 C C . ARG A 1 85 ? 4.403 -7.512 -7.590 1.00 87.75 85 ARG A C 1
ATOM 630 O O . ARG A 1 85 ? 4.086 -7.993 -6.499 1.00 87.75 85 ARG A O 1
ATOM 637 N N . PHE A 1 86 ? 4.625 -6.211 -7.741 1.00 91.31 86 PHE A N 1
ATOM 638 C CA . PHE A 1 86 ? 4.477 -5.261 -6.638 1.00 91.31 86 PHE A CA 1
ATOM 639 C C . PHE A 1 86 ? 3.023 -4.857 -6.401 1.00 91.31 86 PHE A C 1
ATOM 641 O O . PHE A 1 86 ? 2.632 -4.694 -5.245 1.00 91.31 86 PHE A O 1
ATOM 648 N N . LYS A 1 87 ? 2.194 -4.810 -7.450 1.00 90.69 87 LYS A N 1
ATOM 649 C CA . LYS A 1 87 ? 0.750 -4.574 -7.346 1.00 90.69 87 LYS A CA 1
ATOM 650 C C . LYS A 1 87 ? 0.095 -5.555 -6.376 1.00 90.69 87 LYS A C 1
ATOM 652 O O . LYS A 1 87 ? -0.567 -5.119 -5.444 1.00 90.69 87 LYS A O 1
ATOM 657 N N . ALA A 1 88 ? 0.386 -6.851 -6.498 1.00 90.94 88 ALA A N 1
ATOM 658 C CA . ALA A 1 88 ? -0.148 -7.864 -5.584 1.00 90.94 88 ALA A CA 1
ATOM 659 C C . ALA A 1 88 ? 0.198 -7.591 -4.103 1.00 90.94 88 ALA A C 1
ATOM 661 O O . ALA A 1 88 ? -0.633 -7.787 -3.218 1.00 90.94 88 ALA A O 1
ATOM 662 N N . ARG A 1 89 ? 1.412 -7.100 -3.815 1.00 94.06 89 ARG A N 1
ATOM 663 C CA . ARG A 1 89 ? 1.839 -6.734 -2.451 1.00 94.06 89 ARG A CA 1
ATOM 664 C C . ARG A 1 89 ? 1.081 -5.510 -1.937 1.00 94.06 89 ARG A C 1
ATOM 666 O O . ARG A 1 89 ? 0.624 -5.504 -0.794 1.00 94.06 89 ARG A O 1
ATOM 673 N N . PHE A 1 90 ? 0.929 -4.485 -2.775 1.00 92.88 90 PHE A N 1
ATOM 674 C CA . PHE A 1 90 ? 0.165 -3.290 -2.425 1.00 92.88 90 PHE A CA 1
ATOM 675 C C . PHE A 1 90 ? -1.320 -3.594 -2.217 1.00 92.88 90 PHE A C 1
ATOM 677 O O . PHE A 1 90 ? -1.898 -3.082 -1.259 1.00 92.88 90 PHE A O 1
ATOM 684 N N . ASP A 1 91 ? -1.910 -4.466 -3.036 1.00 92.81 91 ASP A N 1
ATOM 685 C CA . ASP A 1 91 ? -3.305 -4.898 -2.913 1.00 92.81 91 ASP A CA 1
ATOM 686 C C . ASP A 1 91 ? -3.547 -5.616 -1.575 1.00 92.81 91 ASP A C 1
ATOM 688 O O . ASP A 1 91 ? -4.509 -5.296 -0.873 1.00 92.81 91 ASP A O 1
ATOM 692 N N . VAL A 1 92 ? -2.637 -6.505 -1.151 1.00 95.19 92 VAL A N 1
ATOM 693 C CA . VAL A 1 92 ? -2.709 -7.142 0.179 1.00 95.19 92 VAL A CA 1
ATOM 694 C C . VAL A 1 92 ? -2.665 -6.105 1.301 1.00 95.19 92 VAL A C 1
ATOM 696 O O . VAL A 1 92 ? -3.482 -6.146 2.222 1.00 95.19 92 VAL A O 1
ATOM 699 N N . ILE A 1 93 ? -1.739 -5.146 1.233 1.00 95.25 93 ILE A N 1
ATOM 700 C CA . ILE A 1 93 ? -1.621 -4.097 2.255 1.00 95.25 93 ILE A CA 1
ATOM 701 C C . ILE A 1 93 ? -2.891 -3.236 2.303 1.00 95.25 93 ILE A C 1
ATOM 703 O O . ILE A 1 93 ? -3.381 -2.913 3.386 1.00 95.25 93 ILE A O 1
ATOM 707 N N . THR A 1 94 ? -3.443 -2.884 1.143 1.00 94.88 94 THR A N 1
ATOM 708 C CA . THR A 1 94 ? -4.706 -2.146 1.030 1.00 94.88 94 THR A CA 1
ATOM 709 C C . THR A 1 94 ? -5.852 -2.933 1.662 1.00 94.88 94 THR A C 1
ATOM 711 O O . THR A 1 94 ? -6.566 -2.378 2.498 1.00 94.88 94 THR A O 1
ATOM 714 N N . GLY A 1 95 ? -5.977 -4.229 1.363 1.00 95.06 95 GLY A N 1
ATOM 715 C CA . GLY A 1 95 ? -6.997 -5.100 1.953 1.00 95.06 95 GLY A CA 1
ATOM 716 C C . GLY A 1 95 ? -6.871 -5.231 3.475 1.00 95.06 95 GLY A C 1
ATOM 717 O O . GLY A 1 95 ? -7.869 -5.147 4.193 1.00 95.06 95 GLY A O 1
ATOM 718 N N . ASN A 1 96 ? -5.646 -5.345 3.997 1.00 96.38 96 ASN A N 1
ATOM 719 C CA . ASN A 1 96 ? -5.386 -5.346 5.440 1.00 96.38 96 ASN A CA 1
ATOM 720 C C . ASN A 1 96 ? -5.875 -4.051 6.113 1.00 96.38 96 ASN A C 1
ATOM 722 O O . ASN A 1 96 ? -6.522 -4.095 7.164 1.00 96.38 96 ASN A O 1
ATOM 726 N N . LEU A 1 97 ? -5.577 -2.894 5.511 1.00 95.94 97 LEU A N 1
ATOM 727 C CA . LEU A 1 97 ? -5.978 -1.581 6.024 1.00 95.94 97 LEU A CA 1
ATOM 728 C C . LEU A 1 97 ? -7.498 -1.389 5.972 1.00 95.94 97 LEU A C 1
ATOM 730 O O . LEU A 1 97 ? -8.082 -0.869 6.925 1.00 95.94 97 LEU A O 1
ATOM 734 N N . GLU A 1 98 ? -8.153 -1.842 4.903 1.00 95.38 98 GLU A N 1
ATOM 735 C CA . GLU A 1 98 ? -9.613 -1.827 4.781 1.00 95.38 98 GLU A CA 1
ATOM 736 C C . GLU A 1 98 ? -10.284 -2.726 5.818 1.00 95.38 98 GLU A C 1
ATOM 738 O O . GLU A 1 98 ? -11.220 -2.288 6.492 1.00 95.38 98 GLU A O 1
ATOM 743 N N . GLY A 1 99 ? -9.777 -3.947 6.005 1.00 94.81 99 GLY A N 1
ATOM 744 C CA . GLY A 1 99 ? -10.272 -4.879 7.015 1.00 94.81 99 GLY A CA 1
ATOM 745 C C . GLY A 1 99 ? -10.122 -4.323 8.432 1.00 94.81 99 GLY A C 1
ATOM 746 O O . GLY A 1 99 ? -11.079 -4.332 9.213 1.00 94.81 99 GLY A O 1
ATOM 747 N N . ALA A 1 100 ? -8.958 -3.751 8.751 1.00 95.31 100 ALA A N 1
ATOM 748 C CA . ALA A 1 100 ? -8.728 -3.105 10.038 1.00 95.31 100 ALA A CA 1
ATOM 749 C C . ALA A 1 100 ? -9.645 -1.887 10.243 1.00 95.31 100 ALA A C 1
ATOM 751 O O . ALA A 1 100 ? -10.235 -1.733 11.314 1.00 95.31 100 ALA A O 1
ATOM 752 N N . ALA A 1 101 ? -9.832 -1.049 9.220 1.00 94.25 101 ALA A N 1
ATOM 753 C CA . ALA A 1 101 ? -10.730 0.099 9.290 1.00 94.25 101 ALA A CA 1
ATOM 754 C C . ALA A 1 101 ? -12.205 -0.311 9.416 1.00 94.25 101 ALA A C 1
ATOM 756 O O . ALA A 1 101 ? -12.964 0.332 10.138 1.00 94.25 101 ALA A O 1
ATOM 757 N N . ALA A 1 102 ? -12.639 -1.375 8.737 1.00 94.81 102 ALA A N 1
ATOM 758 C CA . ALA A 1 102 ? -13.982 -1.927 8.885 1.00 94.81 102 ALA A CA 1
ATOM 759 C C . ALA A 1 102 ? -14.236 -2.387 10.324 1.00 94.81 102 ALA A C 1
ATOM 761 O O . ALA A 1 102 ? -15.282 -2.074 10.892 1.00 94.81 102 ALA A O 1
ATOM 762 N N . ARG A 1 103 ? -13.252 -3.047 10.945 1.00 94.25 103 ARG A N 1
ATOM 763 C CA . ARG A 1 103 ? -13.358 -3.485 12.338 1.00 94.25 103 ARG A CA 1
ATOM 764 C C . ARG A 1 103 ? -13.299 -2.326 13.333 1.00 94.25 103 ARG A C 1
ATOM 766 O O . ARG A 1 103 ? -14.045 -2.335 14.311 1.00 94.25 103 ARG A O 1
ATOM 773 N N . LEU A 1 104 ? -12.456 -1.324 13.080 1.00 93.81 104 LEU A N 1
ATOM 774 C CA . LEU A 1 104 ? -12.381 -0.113 13.898 1.00 93.81 104 LEU A CA 1
ATOM 775 C C . LEU A 1 104 ? -13.674 0.700 13.834 1.00 93.81 104 LEU A C 1
ATOM 777 O O . LEU A 1 104 ? -14.043 1.291 14.838 1.00 93.81 104 LEU A O 1
ATOM 781 N N . ALA A 1 105 ? -14.405 0.692 12.716 1.00 93.81 105 ALA A N 1
ATOM 782 C CA . ALA A 1 105 ? -15.600 1.521 12.544 1.00 93.81 105 ALA A CA 1
ATOM 783 C C . ALA A 1 105 ? -16.696 1.263 13.594 1.00 93.81 105 ALA A C 1
ATOM 785 O O . ALA A 1 105 ? -17.489 2.156 13.871 1.00 93.81 105 ALA A O 1
ATOM 786 N N . THR A 1 106 ? -16.733 0.071 14.201 1.00 88.81 106 THR A N 1
ATOM 787 C CA . THR A 1 106 ? -17.707 -0.258 15.253 1.00 88.81 106 THR A CA 1
ATOM 788 C C . THR A 1 106 ? -17.352 0.327 16.619 1.00 88.81 106 THR A C 1
ATOM 790 O O . THR A 1 106 ? -18.236 0.496 17.448 1.00 88.81 106 THR A O 1
ATOM 793 N N . ALA A 1 107 ? -16.064 0.570 16.878 1.00 88.44 107 ALA A N 1
ATOM 794 C CA . ALA A 1 107 ? -15.558 0.990 18.188 1.00 88.44 107 ALA A CA 1
ATOM 795 C C . ALA A 1 107 ? -15.019 2.429 18.174 1.00 88.44 107 ALA A C 1
ATOM 797 O O . ALA A 1 107 ? -15.271 3.185 19.099 1.00 88.44 107 ALA A O 1
ATOM 798 N N . GLU A 1 108 ? -14.318 2.809 17.105 1.00 92.56 108 GLU A N 1
ATOM 799 C CA . GLU A 1 108 ? -13.622 4.084 16.924 1.00 92.56 108 GLU A CA 1
ATOM 800 C C . GLU A 1 108 ? -13.860 4.630 15.495 1.00 92.56 108 GLU A C 1
ATOM 802 O O . GLU A 1 108 ? -12.975 4.559 14.631 1.00 92.56 108 GLU A O 1
ATOM 807 N N . PRO A 1 109 ? -15.057 5.175 15.195 1.00 91.69 109 PRO A N 1
ATOM 808 C CA . PRO A 1 109 ? -15.444 5.574 13.837 1.00 91.69 109 PRO A CA 1
ATOM 809 C C . PRO A 1 109 ? -14.531 6.636 13.211 1.00 91.69 109 PRO A C 1
ATOM 811 O O . PRO A 1 109 ? -14.233 6.577 12.019 1.00 91.69 109 PRO A O 1
ATOM 814 N N . ALA A 1 110 ? -14.055 7.594 14.013 1.00 92.25 110 ALA A N 1
ATOM 815 C CA . ALA A 1 110 ? -13.153 8.646 13.547 1.00 92.25 110 ALA A CA 1
ATOM 816 C C . ALA A 1 110 ? -11.796 8.075 13.108 1.00 92.25 110 ALA A C 1
ATOM 818 O O . ALA A 1 110 ? -11.265 8.450 12.061 1.00 92.25 110 ALA A O 1
ATOM 819 N N . LEU A 1 111 ? -11.264 7.115 13.870 1.00 91.31 111 LEU A N 1
ATOM 820 C CA . LEU A 1 111 ? -10.007 6.459 13.533 1.00 91.31 111 LEU A CA 1
ATOM 821 C C . LEU A 1 111 ? -10.153 5.602 12.272 1.00 91.31 111 LEU A C 1
ATOM 823 O O . LEU A 1 111 ? -9.304 5.656 11.388 1.00 91.31 111 LEU A O 1
ATOM 827 N N . ALA A 1 112 ? -11.260 4.868 12.148 1.00 93.69 112 ALA A N 1
ATOM 828 C CA . ALA A 1 112 ? -11.579 4.123 10.936 1.00 93.69 112 ALA A CA 1
ATOM 829 C C . ALA A 1 112 ? -11.652 5.027 9.694 1.00 93.69 112 ALA A C 1
ATOM 831 O O . ALA A 1 112 ? -11.112 4.672 8.646 1.00 93.69 112 ALA A O 1
ATOM 832 N N . ALA A 1 113 ? -12.284 6.200 9.808 1.00 93.31 113 ALA A N 1
ATOM 833 C CA . ALA A 1 113 ? -12.362 7.173 8.721 1.00 93.31 113 ALA A CA 1
ATOM 834 C C . ALA A 1 113 ? -10.974 7.692 8.313 1.00 93.31 113 ALA A C 1
ATOM 836 O O . ALA A 1 113 ? -10.670 7.753 7.123 1.00 93.31 113 ALA A O 1
ATOM 837 N N . MET A 1 114 ? -10.108 7.987 9.287 1.00 93.56 114 MET A N 1
ATOM 838 C CA . MET A 1 114 ? -8.731 8.413 9.030 1.00 93.56 114 MET A CA 1
ATOM 839 C C . MET A 1 114 ? -7.928 7.335 8.290 1.00 93.56 114 MET A C 1
ATOM 841 O O . MET A 1 114 ? -7.288 7.635 7.285 1.00 93.56 114 MET A O 1
ATOM 845 N N . VAL A 1 115 ? -8.009 6.073 8.734 1.00 92.31 115 VAL A N 1
ATOM 846 C CA . VAL A 1 115 ? -7.321 4.950 8.071 1.00 92.31 115 VAL A CA 1
ATOM 847 C C . VAL A 1 115 ? -7.794 4.793 6.627 1.00 92.31 115 VAL A C 1
ATOM 849 O O . VAL A 1 115 ? -6.965 4.641 5.733 1.00 92.31 115 VAL A O 1
ATOM 852 N N . ARG A 1 116 ? -9.107 4.886 6.372 1.00 92.81 116 ARG A N 1
ATOM 853 C CA . ARG A 1 116 ? -9.653 4.822 5.006 1.00 92.81 116 ARG A CA 1
ATOM 854 C C . ARG A 1 116 ? -9.177 5.978 4.136 1.00 92.81 116 ARG A C 1
ATOM 856 O O . ARG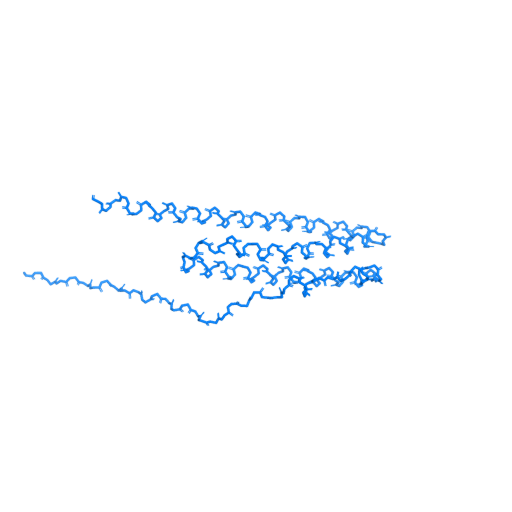 A 1 116 ? -8.773 5.729 3.008 1.00 92.81 116 ARG A O 1
ATOM 863 N N . SER A 1 117 ? -9.208 7.210 4.648 1.00 91.44 117 SER A N 1
ATOM 864 C CA . SER A 1 117 ? -8.780 8.391 3.887 1.00 91.44 117 SER A CA 1
ATOM 865 C C . SER A 1 117 ? -7.327 8.260 3.446 1.00 91.44 117 SER A C 1
ATOM 867 O O . SER A 1 117 ? -7.036 8.365 2.260 1.00 91.44 117 SER A O 1
ATOM 869 N N . VAL A 1 118 ? -6.433 7.935 4.386 1.00 89.50 118 VAL A N 1
ATOM 870 C CA . VAL A 1 118 ? -5.010 7.734 4.086 1.00 89.50 118 VAL A CA 1
ATOM 871 C C . VAL A 1 118 ? -4.828 6.590 3.093 1.00 89.50 118 VAL A C 1
ATOM 873 O O . VAL A 1 118 ? -4.057 6.714 2.149 1.00 89.50 118 VAL A O 1
ATOM 876 N N . ASN A 1 119 ? -5.555 5.481 3.261 1.00 92.12 119 ASN A N 1
ATOM 877 C CA . ASN A 1 119 ? -5.443 4.352 2.344 1.00 92.12 119 ASN A CA 1
ATOM 878 C C . ASN A 1 119 ? -5.853 4.718 0.907 1.00 92.12 119 ASN A C 1
ATOM 880 O O . ASN A 1 119 ? -5.158 4.335 -0.031 1.00 92.12 119 ASN A O 1
ATOM 884 N N . VAL A 1 120 ? -6.937 5.482 0.743 1.00 89.31 120 VAL A N 1
ATOM 885 C CA . VAL A 1 120 ? -7.416 5.964 -0.562 1.00 89.31 120 VAL A CA 1
ATOM 886 C C . VAL A 1 120 ? -6.408 6.910 -1.211 1.00 89.31 120 VAL A C 1
ATOM 888 O O . VAL A 1 120 ? -6.126 6.775 -2.401 1.00 89.31 120 VAL A O 1
ATOM 891 N N . ASP A 1 121 ? -5.870 7.865 -0.456 1.00 87.06 121 ASP A N 1
ATOM 892 C CA . ASP A 1 121 ? -4.924 8.844 -0.997 1.00 87.06 121 ASP A CA 1
ATOM 893 C C . ASP A 1 121 ? -3.602 8.183 -1.406 1.00 87.06 121 ASP A C 1
ATOM 895 O O . ASP A 1 121 ? -3.055 8.480 -2.467 1.00 87.06 121 AS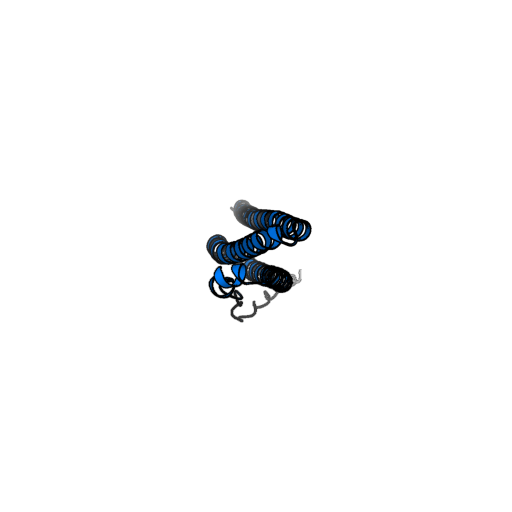P A O 1
ATOM 899 N N . GLU A 1 122 ? -3.136 7.210 -0.627 1.00 86.94 122 GLU A N 1
ATOM 900 C CA . GLU A 1 122 ? -1.958 6.414 -0.963 1.00 86.94 122 GLU A CA 1
ATOM 901 C C . GLU A 1 122 ? -2.179 5.488 -2.165 1.00 86.94 122 GLU A C 1
ATOM 903 O O . GLU A 1 122 ? -1.277 5.351 -2.987 1.00 86.94 122 GLU A O 1
ATOM 908 N N . ALA A 1 123 ? -3.360 4.877 -2.311 1.00 84.69 123 ALA A N 1
ATOM 909 C CA . ALA A 1 123 ? -3.677 4.071 -3.492 1.00 84.69 123 ALA A CA 1
ATOM 910 C C . ALA A 1 123 ? -3.623 4.924 -4.770 1.00 84.69 123 ALA A C 1
ATOM 912 O O . ALA A 1 123 ? -2.972 4.547 -5.740 1.00 84.69 123 ALA A O 1
ATOM 913 N N . LYS A 1 124 ? -4.198 6.135 -4.733 1.00 84.19 124 LYS A N 1
ATOM 914 C CA . LYS A 1 124 ? -4.091 7.096 -5.843 1.00 84.19 124 LYS A CA 1
ATOM 915 C C . LYS A 1 124 ? -2.645 7.509 -6.110 1.00 84.19 124 LYS A C 1
ATOM 917 O O . LYS A 1 124 ? -2.246 7.615 -7.265 1.00 84.19 124 LYS A O 1
ATOM 922 N N . ARG A 1 125 ? -1.862 7.772 -5.056 1.00 82.00 125 ARG A N 1
ATOM 923 C CA . ARG A 1 125 ? -0.440 8.122 -5.185 1.00 82.00 125 ARG A CA 1
ATOM 924 C C . ARG A 1 125 ? 0.332 7.001 -5.878 1.00 82.00 125 ARG A C 1
ATOM 926 O O . ARG A 1 125 ? 1.139 7.295 -6.755 1.00 82.00 125 ARG A O 1
ATOM 933 N N . LEU A 1 126 ? 0.069 5.750 -5.504 1.00 83.06 126 LEU A N 1
ATOM 934 C CA . LEU A 1 126 ? 0.689 4.575 -6.106 1.00 83.06 126 LEU A CA 1
ATOM 935 C C . LEU A 1 126 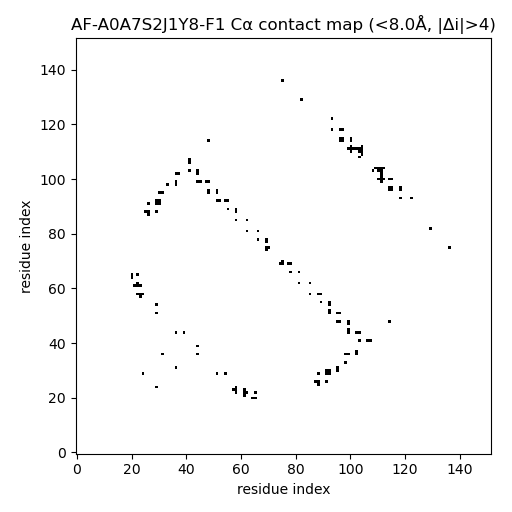? 0.312 4.434 -7.584 1.00 83.06 126 LEU A C 1
ATOM 937 O O . LEU A 1 126 ? 1.207 4.305 -8.415 1.00 83.06 126 LEU A O 1
ATOM 941 N N . ASP A 1 127 ? -0.977 4.520 -7.920 1.00 81.88 127 ASP A N 1
ATOM 942 C CA . ASP A 1 127 ? -1.440 4.438 -9.311 1.00 81.88 127 ASP A CA 1
ATOM 943 C C . ASP A 1 127 ? -0.767 5.517 -10.174 1.00 81.88 127 ASP A C 1
ATOM 945 O O . ASP A 1 127 ? -0.180 5.217 -11.215 1.00 81.88 127 ASP A O 1
ATOM 949 N N . LEU A 1 128 ? -0.740 6.764 -9.688 1.00 77.25 128 LEU A N 1
ATOM 950 C CA . LEU A 1 128 ? -0.058 7.869 -10.363 1.00 77.25 128 LEU A CA 1
ATOM 951 C C . LEU A 1 128 ? 1.449 7.633 -10.503 1.00 77.25 128 LEU A C 1
ATOM 953 O O . LEU A 1 128 ? 2.018 7.985 -11.534 1.00 77.25 128 LEU A O 1
ATOM 957 N N . GLN A 1 129 ? 2.113 7.056 -9.495 1.00 78.81 129 GLN A N 1
ATOM 958 C CA . GLN A 1 129 ? 3.538 6.718 -9.572 1.00 78.81 129 GLN A CA 1
ATOM 959 C C . GLN A 1 129 ? 3.808 5.652 -10.638 1.00 78.81 129 GLN A C 1
ATOM 961 O O . GLN A 1 129 ? 4.739 5.816 -11.431 1.00 78.81 129 GLN A O 1
ATOM 966 N N . MET A 1 130 ? 2.992 4.597 -10.688 1.00 77.00 130 MET A N 1
ATOM 967 C CA . MET A 1 130 ? 3.115 3.541 -11.695 1.00 77.00 130 MET A CA 1
ATOM 968 C C . MET A 1 130 ? 2.879 4.107 -13.105 1.00 77.00 130 MET A C 1
ATOM 970 O O . MET A 1 130 ? 3.671 3.848 -14.012 1.00 77.00 130 MET A O 1
ATOM 974 N N . GLU A 1 131 ? 1.867 4.960 -13.290 1.00 77.00 131 GLU A N 1
ATOM 975 C CA . GLU A 1 131 ? 1.608 5.643 -14.565 1.00 77.00 131 GLU A CA 1
ATOM 976 C C . GLU A 1 131 ? 2.757 6.571 -14.989 1.00 77.00 131 GLU A C 1
ATOM 978 O O . GLU A 1 131 ? 3.205 6.521 -16.139 1.00 77.00 131 GLU A O 1
ATOM 983 N N . LEU A 1 132 ? 3.285 7.391 -14.070 1.00 74.56 132 LEU A N 1
ATOM 984 C CA . LEU A 1 132 ? 4.412 8.294 -14.337 1.00 74.56 132 LEU A CA 1
ATOM 985 C C . LEU A 1 132 ? 5.645 7.534 -14.826 1.00 74.56 132 LEU A C 1
ATOM 987 O O . LEU A 1 132 ? 6.366 8.011 -15.705 1.00 74.56 132 LEU A O 1
ATOM 991 N N . GLN A 1 133 ? 5.891 6.353 -14.267 1.00 69.00 133 GLN A N 1
ATOM 992 C CA . GLN A 1 133 ? 7.007 5.504 -14.659 1.00 69.00 133 GLN A CA 1
ATOM 993 C C . GLN A 1 133 ? 6.830 4.921 -16.069 1.00 69.00 133 GLN A C 1
ATOM 995 O O . GLN A 1 133 ? 7.784 4.944 -16.851 1.00 69.00 133 GLN A O 1
ATOM 1000 N N . VAL A 1 134 ? 5.611 4.523 -16.455 1.00 70.25 134 VAL A N 1
ATOM 1001 C CA . VAL A 1 134 ? 5.300 4.131 -17.845 1.00 70.25 134 VAL A CA 1
ATOM 1002 C C . VAL A 1 134 ? 5.467 5.310 -18.812 1.00 70.25 134 VAL A C 1
ATOM 1004 O O . VAL A 1 134 ? 5.990 5.147 -19.916 1.00 70.25 134 VAL A O 1
ATOM 1007 N N . VAL A 1 135 ? 5.066 6.522 -18.420 1.00 70.88 135 VAL A N 1
ATOM 1008 C CA . VAL A 1 135 ? 5.254 7.723 -19.254 1.00 70.88 135 VAL A CA 1
ATOM 1009 C C . VAL A 1 135 ? 6.740 8.045 -19.435 1.00 70.88 135 VAL A C 1
ATOM 1011 O O . VAL A 1 135 ? 7.172 8.292 -20.562 1.00 70.88 135 VAL A O 1
ATOM 1014 N N . ARG A 1 136 ? 7.545 7.979 -18.365 1.00 68.69 136 ARG A N 1
ATOM 1015 C CA . ARG A 1 136 ? 9.008 8.163 -18.436 1.00 68.69 136 ARG A CA 1
ATOM 1016 C C . ARG A 1 136 ? 9.674 7.136 -19.351 1.00 68.69 136 ARG A C 1
ATOM 1018 O O . ARG A 1 136 ? 10.556 7.504 -20.120 1.00 68.69 136 ARG A O 1
ATOM 1025 N N . GLN A 1 137 ? 9.219 5.882 -19.325 1.00 66.38 137 GLN A N 1
ATOM 1026 C CA . GLN A 1 137 ? 9.680 4.844 -20.250 1.00 66.38 137 GLN A CA 1
ATOM 1027 C C . GLN A 1 137 ? 9.407 5.226 -21.710 1.00 66.38 137 GLN A C 1
ATOM 1029 O O . GLN A 1 137 ? 10.309 5.168 -22.542 1.00 66.38 137 GLN A O 1
ATOM 1034 N N . ARG A 1 138 ? 8.173 5.636 -22.030 1.00 70.00 138 ARG A N 1
ATOM 1035 C CA . ARG A 1 138 ? 7.797 6.034 -23.397 1.00 70.00 138 ARG A CA 1
ATOM 1036 C C . ARG A 1 138 ? 8.620 7.218 -23.893 1.00 70.00 138 ARG A C 1
ATOM 1038 O O . ARG A 1 138 ? 9.022 7.218 -25.051 1.00 70.00 138 ARG A O 1
ATOM 1045 N N . LEU A 1 139 ? 8.880 8.194 -23.022 1.00 66.50 139 LEU A N 1
ATOM 1046 C CA . LEU A 1 139 ? 9.705 9.353 -23.357 1.00 66.50 139 LEU A CA 1
ATOM 1047 C C . LEU A 1 139 ? 11.159 8.940 -23.630 1.00 66.50 139 LEU A C 1
ATOM 1049 O O . LEU A 1 139 ? 11.696 9.292 -24.672 1.00 66.50 139 LEU A O 1
ATOM 1053 N N . SER A 1 140 ? 11.749 8.113 -22.761 1.00 65.56 140 SER A N 1
ATOM 1054 C CA . SER A 1 140 ? 13.115 7.604 -22.937 1.00 65.56 140 SER A CA 1
ATOM 1055 C C . SER A 1 140 ? 13.286 6.801 -24.234 1.00 65.56 140 SER A C 1
ATOM 1057 O O . SER A 1 140 ? 14.297 6.951 -24.916 1.00 65.56 140 SER A O 1
ATOM 1059 N N . LEU A 1 141 ? 12.292 5.990 -24.614 1.00 64.38 141 LEU A N 1
ATOM 1060 C CA . LEU A 1 141 ? 12.299 5.255 -25.885 1.00 64.38 141 LEU A CA 1
ATOM 1061 C C . LEU A 1 141 ? 12.154 6.183 -27.103 1.00 64.38 141 LEU A C 1
ATOM 1063 O O . LEU A 1 141 ? 12.804 5.958 -28.123 1.00 64.38 141 LEU A O 1
ATOM 1067 N N . ALA A 1 142 ? 11.315 7.220 -27.011 1.00 64.38 142 ALA A N 1
ATOM 1068 C CA . ALA A 1 142 ? 11.124 8.191 -28.088 1.00 64.38 142 ALA A CA 1
ATOM 1069 C C . ALA A 1 142 ? 12.377 9.050 -28.326 1.00 64.38 142 ALA A C 1
ATOM 1071 O O . ALA A 1 142 ? 12.730 9.312 -29.474 1.00 64.38 142 ALA A O 1
ATOM 1072 N N . GLU A 1 143 ? 13.071 9.445 -27.257 1.00 60.75 143 GLU A N 1
ATOM 1073 C CA . GLU A 1 143 ? 14.335 10.184 -27.335 1.00 60.75 143 GLU A CA 1
ATOM 1074 C C . GLU A 1 143 ? 15.451 9.318 -27.941 1.00 60.75 143 GLU A C 1
ATOM 1076 O O . GLU A 1 143 ? 16.133 9.770 -28.860 1.00 60.75 143 GLU A O 1
ATOM 1081 N N . ALA A 1 144 ? 15.570 8.048 -27.532 1.00 58.31 144 ALA A N 1
ATOM 1082 C CA . ALA A 1 144 ? 16.532 7.110 -28.119 1.00 58.31 144 ALA A CA 1
ATOM 1083 C C . ALA A 1 144 ? 16.295 6.869 -29.625 1.00 58.31 144 ALA A C 1
ATOM 1085 O O . ALA A 1 144 ? 17.246 6.830 -30.397 1.00 58.31 144 ALA A O 1
ATOM 1086 N N . GLY A 1 145 ? 15.034 6.778 -30.065 1.00 50.19 145 GLY A N 1
ATOM 1087 C CA . GLY A 1 145 ? 14.695 6.622 -31.487 1.00 50.19 145 GLY A CA 1
ATOM 1088 C C . GLY A 1 145 ? 14.887 7.888 -32.333 1.00 50.19 145 GLY A C 1
ATOM 1089 O O . GLY A 1 145 ? 14.940 7.801 -33.559 1.00 50.19 145 GLY A O 1
ATOM 1090 N N . SER A 1 146 ? 14.990 9.063 -31.705 1.00 51.12 146 SER A N 1
ATOM 1091 C CA . SER A 1 146 ? 15.227 10.331 -32.406 1.00 51.12 146 SER A CA 1
ATOM 1092 C C . SER A 1 146 ? 16.706 10.598 -32.712 1.00 51.12 146 SER A C 1
ATOM 1094 O O . SER A 1 146 ? 17.000 11.296 -33.682 1.00 51.12 146 SER A O 1
ATOM 1096 N N . ASP A 1 147 ? 17.626 9.997 -31.950 1.00 47.50 147 ASP A N 1
ATOM 1097 C CA . ASP A 1 147 ? 19.079 10.133 -32.146 1.00 47.50 147 ASP A CA 1
ATOM 1098 C C . ASP A 1 147 ? 19.591 9.239 -33.301 1.00 47.50 147 ASP A C 1
ATOM 1100 O O . ASP A 1 147 ? 20.520 9.607 -34.020 1.00 47.50 147 ASP A O 1
ATOM 1104 N N . ASP A 1 148 ? 18.909 8.120 -33.578 1.00 48.81 148 ASP A N 1
ATOM 1105 C CA . ASP A 1 148 ? 19.204 7.234 -34.720 1.00 48.81 148 ASP A CA 1
ATOM 1106 C C . ASP A 1 148 ? 18.726 7.797 -36.078 1.00 48.81 148 ASP A C 1
ATOM 1108 O O . ASP A 1 148 ? 19.150 7.331 -37.137 1.00 48.81 148 ASP A O 1
ATOM 1112 N N . ALA A 1 149 ? 17.865 8.822 -36.083 1.00 48.50 149 ALA A N 1
ATOM 1113 C CA . ALA A 1 149 ? 17.279 9.385 -37.305 1.00 48.50 149 ALA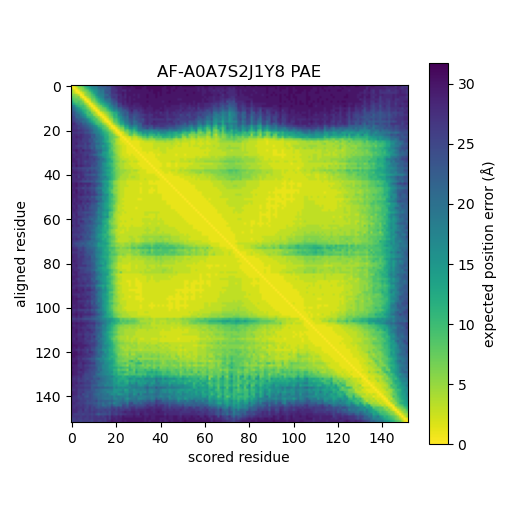 A CA 1
ATOM 1114 C C . ALA A 1 149 ? 18.108 10.519 -37.948 1.00 48.50 149 ALA A C 1
ATOM 1116 O O . ALA A 1 149 ? 17.767 10.978 -39.038 1.00 48.50 149 ALA A O 1
ATOM 1117 N N . VAL A 1 150 ? 19.190 10.978 -37.306 1.00 46.38 150 VAL A N 1
ATOM 1118 C CA . VAL A 1 150 ? 20.033 12.098 -37.790 1.00 46.38 150 VAL A CA 1
ATOM 1119 C C . VAL A 1 150 ? 21.398 11.619 -38.325 1.00 46.38 150 VAL A C 1
ATOM 1121 O O . VAL A 1 150 ? 22.197 12.418 -38.809 1.00 46.38 150 VAL A O 1
ATOM 1124 N N . GLY A 1 151 ? 21.670 10.309 -38.291 1.00 47.50 151 GLY A N 1
ATOM 1125 C CA . GLY A 1 151 ? 22.956 9.710 -38.679 1.00 47.50 151 GLY A CA 1
ATOM 1126 C C . GLY A 1 151 ? 22.997 8.944 -40.010 1.00 47.50 151 GLY A C 1
ATOM 1127 O O . GLY A 1 151 ? 23.930 8.163 -40.194 1.00 47.50 151 GLY A O 1
ATOM 1128 N N . GLY A 1 152 ? 22.005 9.110 -40.894 1.00 38.31 152 GLY A N 1
ATOM 1129 C CA . GLY A 1 152 ? 21.924 8.443 -42.208 1.00 38.31 152 GLY A CA 1
ATOM 1130 C C . GLY A 1 152 ? 22.441 9.283 -43.368 1.00 38.31 152 GLY A C 1
ATOM 1131 O O . GLY A 1 152 ? 21.999 10.448 -43.478 1.00 38.31 152 GLY A O 1
#

Mean predicted aligned error: 11.12 Å

Radius of gyration: 22.68 Å; Cα contacts (8 Å, |Δi|>4): 89; chains: 1; bounding box: 70×35×62 Å

Sequence (152 aa):
AGRPMLARGAGVRPAVPEQPLKEGPSAEELTIPTDVLQAASSTKLVSLVQQSQSHRISVTEAFENLFEHLVTGGRADEYAALCDRFKARFDVITGNLEGAAARLATAEPALAAMVRSVNVDEAKRLDLQMELQVVRQRLSLAEAGSDDAVGG

InterPro domains:
  IPR039491 Required for excision 1-B domain-containing protein [PF14966] (45-135)

Nearest PDB structures (foldseek):
  8xyv-assembly1_A  TM=7.264E-01  e=4.868E+00  synthetic construct
  8xyv-assembly2_B  TM=5.556E-01  e=9.339E+00  synthetic construct

Solvent-accessible surface area (backbone atoms only — not comparable to full-atom values): 8877 Å² total; per-residue (Å²): 137,87,81,83,78,83,81,74,80,79,72,75,73,78,80,75,78,89,64,83,80,67,74,68,79,52,42,72,78,62,50,69,57,67,69,60,55,72,72,44,50,70,72,51,37,53,52,50,44,52,50,41,50,53,47,49,53,54,49,48,53,31,49,54,55,52,47,52,50,33,60,75,67,68,43,72,86,50,48,64,62,50,49,56,61,49,46,50,38,52,51,35,38,52,48,44,43,50,53,37,21,61,56,29,43,81,81,39,48,67,60,14,49,51,50,47,52,53,51,53,55,49,51,51,50,48,52,52,51,57,51,52,52,54,50,53,51,55,49,55,53,52,54,58,60,55,63,69,70,76,75,124